Protein AF-A0A821YUY8-F1 (afdb_monomer_lite)

InterPro domains:
  IPR039758 N-acetyl-D-glucosamine kinase NAGK-like [PTHR12862] (2-163)
  IPR043129 ATPase, nucleotide binding domain [SSF53067] (2-153)

Organism: NCBI:txid392032

Secondary structure (DSSP, 8-state):
---SS--SS--HHHHHHHHHHHT-SSGGGHHHHHHTS--HHHHHHTHHHHHHHHHHS--HHHHHHHHHHHHHHHHHHHHHHTTS-GGGEETTEEEEE--SGGGGGHHHHHHHHHHHHHSSSPPS-SEEEEEEESS-HHHHHHHHHHHHTTPPPP---GGGSEEEEEEEE-

Sequence (170 aa):
ADNLKLSRHDLTRLSDEIKVYFKIQDMSQLLSYFYKNFQKDFIARFTQVIAKLAMNNNDAASQELFKEAGFMLGTHLRAISGHIETKLYDQGTLRVVAVGSVFRSWKFLKPGFTDALSNGNALPFHKVELAQLTSSAAIGAAIWAARKHDIPLPNVDFTKCFTTLDTIDV

Radius of gyration: 20.13 Å; chains: 1; bounding box: 45×32×58 Å

pLDDT: mean 92.79, std 8.09, range [38.47, 98.38]

Foldseek 3Di:
DPPPDDDPFDCVVVVVLVCVLVVHPDPVCCCCCVPPVPDPVSVVCCLVVLLCCCPPVVGPSSLVVLLVVLLVVLLVCVV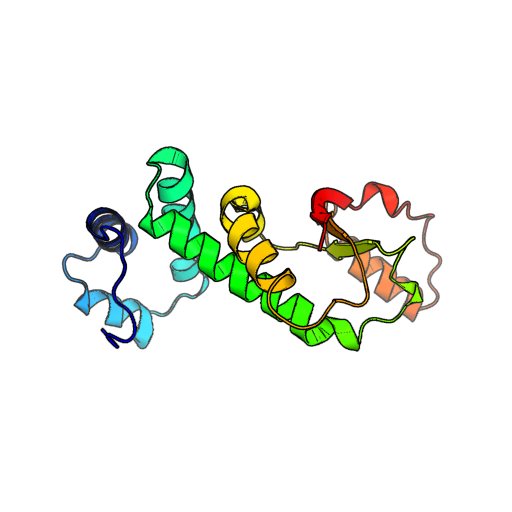CQVVDDPVCADVLEHEDEDDDPSCVSVVSSVNNNLVNQPPDDDGSGFKYFYKYFPDDCVVVVVVVVCVVVVNDDDPDDCVNGIDTPDMDTD

Structure (mmCIF, N/CA/C/O backbone):
data_AF-A0A821YUY8-F1
#
_entry.id   AF-A0A821YUY8-F1
#
loop_
_atom_site.group_PDB
_atom_site.id
_atom_site.type_symbol
_atom_site.label_atom_id
_atom_site.label_alt_id
_atom_site.label_comp_id
_atom_site.label_asym_id
_atom_site.label_entity_id
_atom_site.label_seq_id
_atom_site.pdbx_PDB_ins_code
_atom_site.Cartn_x
_atom_site.Cartn_y
_atom_site.Cartn_z
_atom_site.occupancy
_atom_site.B_iso_or_equiv
_atom_site.auth_seq_id
_atom_site.auth_comp_id
_atom_site.auth_asym_id
_atom_site.auth_atom_id
_atom_site.pdbx_PDB_model_num
ATOM 1 N N . ALA A 1 1 ? -5.286 -9.943 22.610 1.00 38.47 1 ALA A N 1
ATOM 2 C CA . ALA A 1 1 ? -4.181 -9.109 22.107 1.00 38.47 1 ALA A CA 1
ATOM 3 C C . ALA A 1 1 ? -2.935 -9.975 22.110 1.00 38.47 1 ALA A C 1
ATOM 5 O O . ALA A 1 1 ? -2.737 -10.653 23.111 1.00 38.47 1 ALA A O 1
ATOM 6 N N . ASP A 1 2 ? -2.138 -10.013 21.041 1.00 45.28 2 ASP A N 1
ATOM 7 C CA . ASP A 1 2 ? -0.812 -10.648 21.147 1.00 45.28 2 ASP A CA 1
ATOM 8 C C . ASP A 1 2 ? 0.199 -9.746 21.892 1.00 45.28 2 ASP A C 1
ATOM 10 O O . ASP A 1 2 ? 1.267 -10.213 22.263 1.00 45.28 2 ASP A O 1
ATOM 14 N N . ASN A 1 3 ? -0.175 -8.487 22.192 1.00 51.97 3 ASN A N 1
ATOM 15 C CA . ASN A 1 3 ? 0.542 -7.539 23.058 1.00 51.97 3 ASN A CA 1
ATOM 16 C C . ASN A 1 3 ? 2.003 -7.265 22.653 1.00 51.97 3 ASN A C 1
ATOM 18 O O . ASN A 1 3 ? 2.777 -6.771 23.471 1.00 51.97 3 ASN A O 1
ATOM 22 N N . LEU A 1 4 ? 2.398 -7.530 21.405 1.00 63.88 4 LEU A N 1
ATOM 23 C CA . LEU A 1 4 ? 3.807 -7.427 21.013 1.00 63.88 4 LEU A CA 1
ATOM 24 C C . LEU A 1 4 ? 4.315 -5.977 20.954 1.00 63.88 4 LEU A C 1
ATOM 26 O O . LEU A 1 4 ? 5.451 -5.705 21.339 1.00 63.88 4 LEU A O 1
ATOM 30 N N . LYS A 1 5 ? 3.481 -5.023 20.524 1.00 70.19 5 LYS A N 1
ATOM 31 C CA . LYS A 1 5 ? 3.818 -3.593 20.539 1.00 70.19 5 LYS A CA 1
ATOM 32 C C . LYS A 1 5 ? 2.561 -2.761 20.756 1.00 70.19 5 LYS A C 1
ATOM 34 O O . LYS A 1 5 ? 1.631 -2.806 19.958 1.00 70.19 5 LYS A O 1
ATOM 39 N N . LEU A 1 6 ? 2.527 -2.007 21.851 1.00 78.19 6 LEU A N 1
ATOM 40 C CA . LEU A 1 6 ? 1.423 -1.090 22.119 1.00 78.19 6 LEU A CA 1
ATOM 41 C C . LEU A 1 6 ? 1.465 0.084 21.134 1.00 78.19 6 LEU A C 1
ATOM 43 O O . LEU A 1 6 ? 2.533 0.640 20.859 1.00 78.19 6 LEU A O 1
ATOM 47 N N . SER A 1 7 ? 0.289 0.464 20.628 1.00 82.00 7 SER A N 1
ATOM 48 C CA . SER A 1 7 ? 0.130 1.693 19.853 1.00 82.00 7 SER A CA 1
ATOM 49 C C . SER A 1 7 ? 0.541 2.895 20.702 1.00 82.00 7 SER A C 1
ATOM 51 O O . SER A 1 7 ? 0.209 2.982 21.883 1.00 82.00 7 SER A O 1
ATOM 53 N N . ARG A 1 8 ? 1.239 3.848 20.080 1.00 89.00 8 ARG A N 1
ATOM 54 C CA . ARG A 1 8 ? 1.575 5.147 20.687 1.00 89.00 8 ARG A CA 1
ATOM 55 C C . ARG A 1 8 ? 0.433 6.162 20.562 1.00 89.00 8 ARG A C 1
ATOM 57 O O . ARG A 1 8 ? 0.526 7.257 21.106 1.00 89.00 8 ARG A O 1
ATOM 64 N N . HIS A 1 9 ? -0.609 5.806 19.816 1.00 92.44 9 HIS A N 1
ATOM 65 C CA . HIS A 1 9 ? -1.751 6.649 19.488 1.00 92.44 9 HIS A CA 1
ATOM 66 C C . HIS A 1 9 ? -3.034 6.093 20.103 1.00 92.44 9 HIS A C 1
ATOM 68 O O . HIS A 1 9 ? -3.168 4.877 20.271 1.00 92.44 9 HIS A O 1
ATOM 74 N N . ASP A 1 10 ? -3.978 6.988 20.392 1.00 92.75 10 ASP A N 1
ATOM 75 C CA . ASP A 1 10 ? -5.320 6.623 20.841 1.00 92.75 10 ASP A CA 1
ATOM 76 C C . ASP A 1 10 ? -6.030 5.754 19.790 1.00 92.75 10 ASP A C 1
ATOM 78 O O . ASP A 1 10 ? -6.071 6.088 18.607 1.00 92.75 10 ASP A O 1
ATOM 82 N N . LEU A 1 11 ? -6.578 4.626 20.242 1.00 93.25 11 LEU A N 1
ATOM 83 C CA . LEU A 1 11 ? -7.274 3.638 19.416 1.00 93.25 11 LEU A CA 1
ATOM 84 C C . LEU A 1 11 ? -8.795 3.699 19.581 1.00 93.25 11 LEU A C 1
ATOM 86 O O . LEU A 1 11 ? -9.495 2.880 18.980 1.00 93.25 11 LEU A O 1
ATOM 90 N N . THR A 1 12 ? -9.315 4.624 20.392 1.00 94.19 12 THR A N 1
ATOM 91 C CA . THR A 1 12 ? -10.744 4.699 20.729 1.00 94.19 12 THR A CA 1
ATOM 92 C C . THR A 1 12 ? -11.596 4.831 19.469 1.00 94.19 12 THR A C 1
ATOM 94 O O . THR A 1 12 ? -12.454 3.990 19.218 1.00 94.19 12 THR A O 1
ATOM 97 N N . ARG A 1 13 ? -11.271 5.788 18.591 1.00 94.62 13 ARG A N 1
ATOM 98 C CA . ARG A 1 13 ? -12.007 6.008 17.332 1.00 94.62 13 ARG A CA 1
ATOM 99 C C . ARG A 1 13 ? -11.978 4.799 16.404 1.00 94.62 13 ARG A C 1
ATOM 101 O O . ARG A 1 13 ? -13.008 4.410 15.866 1.00 94.62 13 ARG A O 1
ATOM 108 N N . LEU A 1 14 ? -10.805 4.189 16.231 1.00 94.19 14 LEU A N 1
ATOM 109 C CA . LEU A 1 14 ? -10.662 2.990 15.409 1.00 94.19 14 LEU A CA 1
ATOM 110 C C . LEU A 1 14 ? -11.500 1.836 15.982 1.00 94.19 14 LEU A C 1
ATOM 112 O O . LEU A 1 14 ? -12.165 1.124 15.236 1.00 94.19 14 LEU A O 1
ATOM 116 N N . SER A 1 15 ? -11.497 1.678 17.307 1.00 94.50 15 SER A N 1
ATOM 117 C CA . SER A 1 15 ? -12.266 0.649 18.012 1.00 94.50 15 SER A CA 1
ATOM 118 C C . SER A 1 15 ? -13.774 0.857 17.871 1.00 94.50 15 SER A C 1
ATOM 120 O O . SER A 1 15 ? -14.508 -0.114 17.672 1.00 94.50 15 SER A O 1
ATOM 122 N N . ASP A 1 16 ? -14.233 2.104 17.928 1.00 96.50 16 ASP A N 1
ATOM 123 C CA . ASP A 1 16 ? -15.638 2.458 17.724 1.00 96.50 16 ASP A CA 1
ATOM 124 C C . ASP A 1 16 ? -16.070 2.197 16.275 1.00 96.50 16 ASP A C 1
ATOM 126 O O . ASP A 1 16 ? -17.098 1.560 16.041 1.00 96.50 16 ASP A O 1
ATOM 130 N N . GLU A 1 17 ? -15.250 2.575 15.293 1.00 97.62 17 GLU A N 1
ATOM 131 C CA . GLU A 1 17 ? -15.509 2.292 13.877 1.00 97.62 17 GLU A CA 1
ATOM 132 C C . GLU A 1 17 ? -15.514 0.789 13.564 1.00 97.62 17 GLU A C 1
ATOM 134 O O . GLU A 1 17 ? -16.329 0.327 12.762 1.00 97.62 17 GLU A O 1
ATOM 139 N N . ILE A 1 18 ? -14.666 -0.010 14.224 1.00 97.25 18 ILE A N 1
ATOM 140 C CA . ILE A 1 18 ? -14.725 -1.478 14.140 1.00 97.25 18 ILE A CA 1
ATOM 141 C C . ILE A 1 18 ? -16.096 -1.967 14.622 1.00 97.25 18 ILE A C 1
ATOM 143 O O . ILE A 1 18 ? -16.757 -2.741 13.926 1.00 97.25 18 ILE A O 1
ATOM 147 N N . LYS A 1 19 ? -16.559 -1.504 15.787 1.00 97.69 19 LYS A N 1
ATOM 148 C CA . LYS A 1 19 ? -17.861 -1.913 16.333 1.00 97.69 19 LYS A CA 1
ATOM 149 C C . LYS A 1 19 ? -19.010 -1.560 15.391 1.00 97.69 19 LYS A C 1
ATOM 151 O O . LYS A 1 19 ? -19.860 -2.410 15.118 1.00 97.69 19 LYS A O 1
ATOM 156 N N . VAL A 1 20 ? -18.998 -0.347 14.839 1.00 98.06 20 VAL A N 1
ATOM 157 C CA . VAL A 1 20 ? -20.004 0.128 13.878 1.00 98.06 20 VAL A CA 1
ATOM 158 C C . VAL A 1 20 ? -19.971 -0.691 12.586 1.00 98.06 20 VAL A C 1
ATOM 160 O O . VAL A 1 20 ? -21.010 -1.198 12.156 1.00 98.06 20 VAL A O 1
ATOM 163 N N . TYR A 1 21 ? -18.796 -0.870 11.978 1.00 97.94 21 TYR A N 1
ATOM 164 C CA . TYR A 1 21 ? -18.647 -1.563 10.696 1.00 97.94 21 TYR A CA 1
ATOM 165 C C . TYR A 1 21 ? -19.068 -3.033 10.772 1.00 97.94 21 TYR A C 1
ATOM 167 O O . TYR A 1 21 ? -19.823 -3.518 9.927 1.00 97.94 21 TYR A O 1
ATOM 175 N N . PHE A 1 22 ? -18.608 -3.736 11.809 1.00 97.00 22 PHE A N 1
ATOM 176 C CA . PHE A 1 22 ? -18.912 -5.148 12.033 1.00 97.00 22 PHE A CA 1
ATOM 177 C C . PHE A 1 22 ? -20.262 -5.364 12.736 1.00 97.00 22 PHE A C 1
ATOM 179 O O . PHE A 1 22 ? -20.676 -6.509 12.913 1.00 97.00 22 PHE A O 1
ATOM 186 N N . LYS A 1 23 ? -20.981 -4.293 13.104 1.00 97.25 23 LYS A N 1
ATOM 187 C CA . LYS A 1 23 ? -22.271 -4.338 13.818 1.00 97.25 23 LYS A CA 1
ATOM 188 C C . LYS A 1 23 ? -22.204 -5.180 15.096 1.00 97.25 23 LYS A C 1
ATOM 190 O O . LYS A 1 23 ? -23.065 -6.021 15.348 1.00 97.25 23 LYS A O 1
ATOM 195 N N . ILE A 1 24 ? -21.161 -4.954 15.885 1.00 97.06 24 ILE A N 1
ATOM 196 C CA . ILE A 1 24 ? -20.894 -5.659 17.141 1.00 97.06 24 ILE A CA 1
ATOM 197 C C . ILE A 1 24 ? -20.895 -4.678 18.310 1.00 97.06 24 ILE A C 1
ATOM 199 O O . ILE A 1 24 ? -20.580 -3.502 18.154 1.00 97.06 24 ILE A O 1
ATOM 203 N N . GLN A 1 25 ? -21.219 -5.172 19.501 1.00 95.19 25 GLN A N 1
ATOM 204 C CA . GLN A 1 25 ? -21.145 -4.376 20.735 1.00 95.19 25 GLN A CA 1
ATOM 205 C C . GLN A 1 25 ? -19.820 -4.593 21.476 1.00 95.19 25 GLN A C 1
ATOM 207 O O . GLN A 1 25 ? -19.283 -3.671 22.093 1.00 95.19 25 GLN A O 1
ATOM 212 N N . ASP A 1 26 ? -19.276 -5.805 21.364 1.00 94.75 26 ASP A N 1
ATOM 213 C CA . ASP A 1 26 ? -18.047 -6.232 22.019 1.00 94.75 26 ASP A CA 1
ATOM 214 C C . ASP A 1 26 ? -17.058 -6.846 21.020 1.00 94.75 26 ASP A C 1
ATOM 216 O O . ASP A 1 26 ? -17.456 -7.529 20.074 1.00 94.75 26 ASP A O 1
ATOM 220 N N . MET A 1 27 ? -15.761 -6.625 21.248 1.00 92.69 27 MET A N 1
ATOM 221 C CA . MET A 1 27 ? -14.689 -7.075 20.352 1.00 92.69 27 MET A CA 1
ATOM 222 C C . MET A 1 27 ? -14.591 -8.602 20.246 1.00 92.69 27 MET A C 1
ATOM 224 O O . MET A 1 27 ? -14.154 -9.101 19.210 1.00 92.69 27 MET A O 1
ATOM 228 N N . SER A 1 28 ? -15.039 -9.364 21.251 1.00 94.94 28 SER A N 1
ATOM 229 C CA . SER A 1 28 ? -15.091 -10.834 21.169 1.00 94.94 28 SER A CA 1
ATOM 230 C C . SER A 1 28 ? -15.997 -11.330 20.039 1.00 94.94 28 SER A C 1
ATOM 232 O O . SER A 1 28 ? -15.767 -12.402 19.481 1.00 94.94 28 SER A O 1
ATOM 234 N N . GLN A 1 29 ? -16.984 -10.533 19.620 1.00 95.75 29 GLN A N 1
ATOM 235 C CA . GLN A 1 29 ? -17.896 -10.898 18.537 1.00 95.75 29 GLN A CA 1
ATOM 236 C C . GLN A 1 29 ? -17.210 -10.884 17.159 1.00 95.75 29 GLN A C 1
ATOM 238 O O . GLN A 1 29 ? -17.694 -11.553 16.239 1.00 95.75 29 GLN A O 1
ATOM 243 N N . LEU A 1 30 ? -16.048 -10.223 17.014 1.00 95.62 30 LEU A N 1
ATOM 244 C CA . LEU A 1 30 ? -15.216 -10.313 15.803 1.00 95.62 30 LEU A CA 1
ATOM 245 C C . LEU A 1 30 ? -14.791 -11.748 15.492 1.00 95.62 30 LEU A C 1
ATOM 247 O O . LEU A 1 30 ? -14.622 -12.093 14.324 1.00 95.62 30 LEU A O 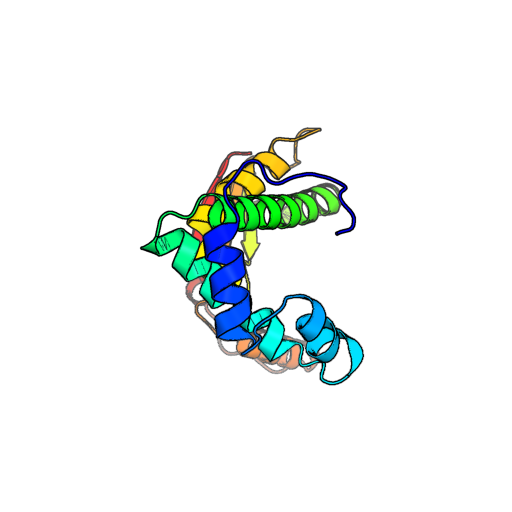1
ATOM 251 N N . LEU A 1 31 ? -14.665 -12.607 16.510 1.00 95.31 31 LEU A N 1
ATOM 252 C CA . LEU A 1 31 ? -14.304 -14.011 16.317 1.00 95.31 31 LEU A CA 1
ATOM 253 C C . LEU A 1 31 ? -15.288 -14.708 15.362 1.00 95.31 31 LEU A C 1
ATOM 255 O O . LEU A 1 31 ? -14.878 -15.525 14.542 1.00 95.31 31 LEU A O 1
ATOM 259 N N . SER A 1 32 ? -16.572 -14.338 15.375 1.00 94.81 32 SER A N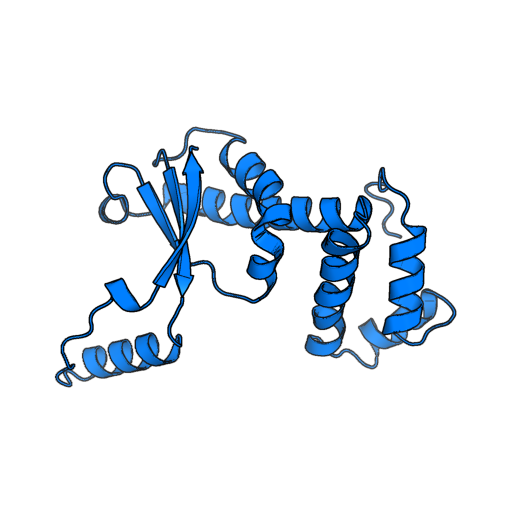 1
ATOM 260 C CA . SER A 1 32 ? -17.548 -14.901 14.434 1.00 94.81 32 SER A CA 1
ATOM 261 C C . SER A 1 32 ? -17.238 -14.548 12.971 1.00 94.81 32 SER A C 1
ATOM 263 O O . SER A 1 32 ? -17.373 -15.408 12.099 1.00 94.81 32 SER A O 1
ATOM 265 N N . TYR A 1 33 ? -16.750 -13.332 12.705 1.00 96.06 33 TYR A N 1
ATOM 266 C CA . TYR A 1 33 ? -16.336 -12.874 11.376 1.00 96.06 33 TYR A CA 1
ATOM 267 C C . TYR A 1 33 ? -15.018 -13.496 10.916 1.00 96.06 33 TYR A C 1
ATOM 269 O O . TYR A 1 33 ? -14.796 -13.601 9.716 1.00 96.06 33 TYR A O 1
ATOM 277 N N . PHE A 1 34 ? -14.152 -13.928 11.832 1.00 94.50 34 PHE A N 1
ATOM 278 C CA .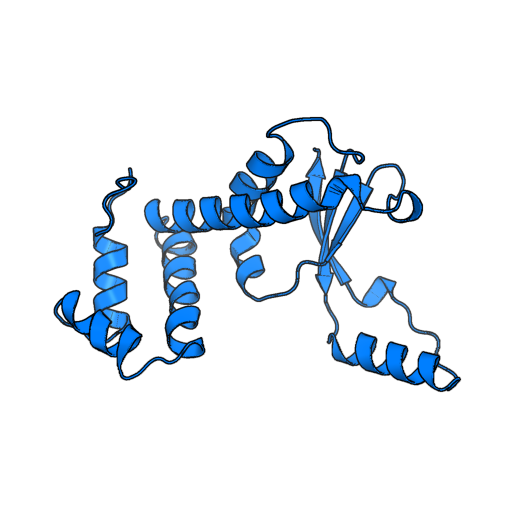 PHE A 1 34 ? -12.868 -14.533 11.470 1.00 94.50 34 PHE A CA 1
ATOM 279 C C . PHE A 1 34 ? -12.901 -16.062 11.397 1.00 94.50 34 PHE A C 1
ATOM 281 O O . PHE A 1 34 ? -12.176 -16.631 10.587 1.00 94.50 34 PHE A O 1
ATOM 288 N N . TYR A 1 35 ? -13.757 -16.724 12.182 1.00 94.44 35 TYR A N 1
ATOM 289 C CA . TYR A 1 35 ? -13.758 -18.188 12.295 1.00 94.44 35 TYR A CA 1
ATOM 290 C C . TYR A 1 35 ? -14.996 -18.880 11.719 1.00 94.44 35 TYR A C 1
ATOM 292 O O . TYR A 1 35 ? -14.903 -20.045 11.343 1.00 94.44 35 TYR A O 1
ATOM 300 N N . LYS A 1 36 ? -16.152 -18.205 11.642 1.00 94.19 36 LYS A N 1
ATOM 301 C CA . LYS A 1 36 ? -17.405 -18.829 11.175 1.00 94.19 36 LYS A CA 1
ATOM 302 C C . LYS A 1 36 ? -17.902 -18.250 9.854 1.00 94.19 36 LYS A C 1
ATOM 304 O O . LYS A 1 36 ? -18.260 -18.997 8.953 1.00 94.19 36 LYS A O 1
ATOM 309 N N . ASN A 1 37 ? -17.907 -16.926 9.742 1.00 92.81 37 ASN A N 1
ATOM 310 C CA . ASN A 1 37 ? -18.520 -16.186 8.639 1.00 92.81 37 ASN A CA 1
ATOM 311 C C . ASN A 1 37 ? -17.475 -15.358 7.874 1.00 92.81 37 ASN A C 1
ATOM 313 O O . ASN A 1 37 ? -17.710 -14.192 7.558 1.00 92.81 37 ASN A O 1
ATOM 317 N N . PHE A 1 38 ? -16.298 -15.936 7.622 1.00 96.00 38 PHE A N 1
ATOM 318 C CA . PHE A 1 38 ? -15.191 -15.209 7.008 1.00 96.00 38 PHE A CA 1
ATOM 319 C C . PHE A 1 38 ? -15.508 -14.772 5.578 1.00 96.00 38 PHE A C 1
ATOM 321 O O . PHE A 1 38 ? -15.668 -15.587 4.672 1.00 96.00 38 PHE A O 1
ATOM 328 N N . GLN A 1 39 ? -15.544 -13.456 5.379 1.00 97.12 39 GLN A N 1
ATOM 329 C CA . GLN A 1 39 ? -15.697 -12.812 4.080 1.00 97.12 39 GLN A CA 1
ATOM 330 C C . GLN A 1 39 ? -14.527 -11.854 3.864 1.00 97.12 39 GLN A C 1
ATOM 332 O O . GLN A 1 39 ? -14.501 -10.738 4.389 1.00 97.12 39 GLN A O 1
ATOM 337 N N . LYS A 1 40 ? -13.527 -12.312 3.101 1.00 96.25 40 LYS A N 1
ATOM 338 C CA . LYS A 1 40 ? -12.269 -11.582 2.873 1.00 96.25 40 LYS A CA 1
ATOM 339 C C . LYS A 1 40 ? -12.504 -10.172 2.338 1.00 96.25 40 LYS A C 1
ATOM 341 O O . LYS A 1 40 ? -11.858 -9.231 2.785 1.00 96.25 40 LYS A O 1
ATOM 346 N N . ASP A 1 41 ? -13.400 -10.029 1.369 1.00 97.06 41 ASP A N 1
ATOM 347 C CA . ASP A 1 41 ? -13.720 -8.757 0.727 1.00 97.06 41 ASP A CA 1
ATOM 348 C C . ASP A 1 41 ? -14.454 -7.802 1.678 1.00 97.06 41 ASP A C 1
ATOM 350 O O . ASP A 1 41 ? -14.165 -6.608 1.676 1.00 97.06 41 ASP A O 1
ATOM 354 N N . PHE A 1 42 ? -15.351 -8.309 2.528 1.00 97.44 42 PHE A N 1
ATOM 355 C CA . PHE A 1 42 ? -15.973 -7.525 3.596 1.00 97.44 42 PHE A CA 1
ATOM 356 C C . PHE A 1 42 ? -14.927 -7.013 4.593 1.00 97.44 42 PHE A C 1
ATOM 358 O O . PHE A 1 42 ? -14.827 -5.810 4.802 1.00 97.44 42 PHE A O 1
ATOM 365 N N . ILE A 1 43 ? -14.069 -7.885 5.122 1.00 97.25 43 ILE A N 1
ATOM 366 C CA . ILE A 1 43 ? -13.031 -7.481 6.083 1.00 97.25 43 ILE A CA 1
ATOM 367 C C . ILE A 1 43 ? -12.049 -6.485 5.448 1.00 97.25 43 ILE A C 1
ATOM 369 O O . ILE A 1 43 ? -11.756 -5.446 6.033 1.00 97.25 43 ILE A O 1
ATOM 373 N N . ALA A 1 44 ? -11.583 -6.743 4.223 1.00 96.94 44 ALA A N 1
ATOM 374 C CA . ALA A 1 44 ? -10.666 -5.847 3.519 1.00 96.94 44 ALA A CA 1
ATOM 375 C C . ALA A 1 44 ? -11.296 -4.481 3.190 1.00 96.94 44 ALA A C 1
ATOM 377 O O . ALA A 1 44 ? -10.599 -3.467 3.144 1.00 96.94 44 ALA A O 1
ATOM 378 N N . ARG A 1 45 ? -12.620 -4.412 2.991 1.00 97.31 45 ARG A N 1
ATOM 379 C CA . ARG A 1 45 ? -13.320 -3.135 2.788 1.00 97.31 45 ARG A CA 1
ATOM 380 C C . ARG A 1 45 ? -13.263 -2.230 4.020 1.00 97.31 45 ARG A C 1
ATOM 382 O O . ARG A 1 45 ? -13.369 -1.017 3.840 1.00 97.31 45 ARG A O 1
ATOM 389 N N . PHE A 1 46 ? -12.995 -2.753 5.221 1.00 97.94 46 PHE A N 1
ATOM 390 C CA . PHE A 1 46 ? -12.761 -1.925 6.409 1.00 97.94 46 PHE A CA 1
ATOM 391 C C . PHE A 1 46 ? -11.572 -0.961 6.239 1.00 97.94 46 PHE A C 1
ATOM 393 O O . PHE A 1 46 ? -11.594 0.140 6.783 1.00 97.94 46 PHE A O 1
ATOM 400 N N . THR A 1 47 ? -10.589 -1.271 5.382 1.00 98.00 47 THR A N 1
ATOM 401 C CA . THR A 1 47 ? -9.500 -0.337 5.039 1.00 98.00 47 THR A CA 1
ATOM 402 C C . THR A 1 47 ? -10.015 0.997 4.480 1.00 98.00 47 THR A C 1
ATOM 404 O O . THR A 1 47 ? -9.354 2.020 4.640 1.00 98.00 47 THR A O 1
ATOM 407 N N . GLN A 1 48 ? -11.208 1.039 3.869 1.00 97.62 48 GLN A N 1
ATOM 408 C CA . GLN A 1 48 ? -11.828 2.300 3.441 1.00 97.62 48 GLN A CA 1
ATOM 409 C C . GLN A 1 48 ? -12.229 3.187 4.625 1.00 97.62 48 GLN A C 1
ATOM 411 O O . GLN A 1 48 ? -12.156 4.408 4.517 1.00 97.62 48 GLN A O 1
ATOM 416 N N . VAL A 1 49 ? -12.645 2.590 5.744 1.00 97.94 49 VAL A N 1
ATOM 417 C CA . VAL A 1 49 ? -12.964 3.312 6.983 1.00 97.94 49 VAL A CA 1
ATOM 418 C C . VAL A 1 49 ? -11.682 3.878 7.588 1.00 97.94 49 VAL A C 1
ATOM 420 O O . VAL A 1 49 ? -11.613 5.077 7.844 1.00 97.94 49 VAL A O 1
ATOM 423 N N . ILE A 1 50 ? -10.624 3.064 7.674 1.00 97.94 50 ILE A N 1
ATOM 424 C CA . ILE A 1 50 ? -9.296 3.503 8.140 1.00 97.94 50 ILE A CA 1
ATOM 425 C C . ILE A 1 50 ? -8.764 4.653 7.267 1.00 97.94 50 ILE A C 1
ATOM 427 O O . ILE A 1 50 ? -8.276 5.657 7.779 1.00 97.94 50 ILE A O 1
ATOM 431 N N . ALA A 1 51 ? -8.910 4.558 5.939 1.00 97.62 51 ALA A N 1
ATOM 432 C CA . ALA A 1 51 ? -8.521 5.630 5.022 1.00 97.62 51 ALA A CA 1
ATOM 433 C C . ALA A 1 51 ? -9.291 6.930 5.293 1.00 97.62 51 ALA A C 1
ATOM 435 O O . ALA A 1 51 ? -8.689 8.002 5.318 1.00 97.62 51 ALA A O 1
ATOM 436 N N . LYS A 1 52 ? -10.607 6.846 5.530 1.00 97.31 52 LYS A N 1
ATOM 437 C CA . LYS A 1 52 ? -11.433 8.012 5.871 1.00 97.31 52 LYS A CA 1
ATOM 438 C C . LYS A 1 52 ? -11.013 8.633 7.201 1.00 97.31 52 LYS A C 1
ATOM 440 O O . LYS A 1 52 ? -10.878 9.849 7.244 1.00 97.31 52 LYS A O 1
ATOM 445 N N . LEU A 1 53 ? -10.740 7.837 8.235 1.00 97.38 53 LEU A N 1
ATOM 446 C CA . LEU A 1 53 ? -10.236 8.343 9.517 1.00 97.38 53 LEU A CA 1
ATOM 447 C C . LEU A 1 53 ? -8.896 9.072 9.351 1.00 97.38 53 LEU A C 1
ATOM 449 O O . LEU A 1 53 ? -8.736 10.202 9.817 1.00 97.38 53 LEU A O 1
ATOM 453 N N . ALA A 1 54 ? -7.957 8.466 8.621 1.00 97.00 54 ALA A N 1
ATOM 454 C CA . ALA A 1 54 ? -6.658 9.072 8.353 1.00 97.00 54 ALA A CA 1
ATOM 455 C C . ALA A 1 54 ? -6.789 10.401 7.582 1.00 97.00 54 ALA A C 1
ATOM 457 O O . ALA A 1 54 ? -6.091 11.365 7.902 1.00 97.00 54 ALA A O 1
ATOM 458 N N . MET A 1 55 ? -7.676 10.466 6.577 1.00 95.06 55 MET A N 1
ATOM 459 C CA . MET A 1 55 ? -7.862 11.642 5.713 1.00 95.06 55 MET A CA 1
ATOM 460 C C . MET A 1 55 ? -8.703 12.753 6.341 1.00 95.06 55 MET A C 1
ATOM 462 O O . MET A 1 55 ? -8.304 13.911 6.270 1.00 95.06 55 MET A O 1
ATOM 466 N N . ASN A 1 56 ? -9.861 12.414 6.904 1.00 94.19 56 ASN A N 1
ATOM 467 C CA . ASN A 1 56 ? -10.896 13.378 7.280 1.00 94.19 56 ASN A CA 1
ATOM 468 C C . ASN A 1 56 ? -10.804 13.778 8.752 1.00 94.19 56 ASN A C 1
ATOM 470 O O . ASN A 1 56 ? -11.163 14.895 9.110 1.00 94.19 56 ASN A O 1
ATOM 474 N N . ASN A 1 57 ? -10.333 12.869 9.608 1.00 93.31 57 ASN A N 1
ATOM 475 C CA . ASN A 1 57 ? -10.274 13.071 11.055 1.00 93.31 57 ASN A CA 1
ATOM 476 C C . ASN A 1 57 ? -8.845 13.294 11.563 1.00 93.31 57 ASN A C 1
ATOM 478 O O . ASN A 1 57 ? -8.662 13.459 12.770 1.00 93.31 57 ASN A O 1
ATOM 482 N N . ASN A 1 58 ? -7.861 13.283 10.653 1.00 94.06 58 ASN A N 1
ATOM 483 C CA . ASN A 1 58 ? -6.431 13.338 10.951 1.00 94.06 58 ASN A CA 1
ATOM 484 C C . ASN A 1 58 ? -6.034 12.337 12.054 1.00 94.06 58 ASN A C 1
ATOM 486 O O . ASN A 1 58 ? -5.281 12.660 12.971 1.00 94.06 58 ASN A O 1
ATOM 490 N N . ASP A 1 59 ? -6.625 11.141 12.003 1.00 96.44 59 ASP A N 1
ATOM 491 C CA . ASP A 1 59 ? -6.457 10.118 13.029 1.00 96.44 59 ASP A CA 1
ATOM 492 C C . ASP A 1 59 ? -5.050 9.507 12.965 1.00 96.44 59 ASP A C 1
ATOM 494 O O . ASP A 1 59 ? -4.689 8.853 11.984 1.00 96.44 59 ASP A O 1
ATOM 498 N N . ALA A 1 60 ? -4.251 9.734 14.011 1.00 95.94 60 ALA A N 1
ATOM 499 C CA . ALA A 1 60 ? -2.839 9.357 14.034 1.00 95.94 60 ALA A CA 1
ATOM 500 C C . ALA A 1 60 ? -2.625 7.835 14.007 1.00 95.94 60 ALA A C 1
ATOM 502 O O . ALA A 1 60 ? -1.721 7.363 13.324 1.00 95.94 60 ALA A O 1
ATOM 503 N N . ALA A 1 61 ? -3.478 7.057 14.683 1.00 95.12 61 ALA A N 1
ATOM 504 C CA . ALA A 1 61 ? -3.401 5.597 14.650 1.00 95.12 61 ALA A CA 1
ATOM 505 C C . ALA A 1 61 ? -3.640 5.058 13.231 1.00 95.12 61 ALA A C 1
ATOM 507 O O . ALA A 1 61 ? -2.897 4.206 12.746 1.00 95.12 61 ALA A O 1
ATOM 508 N N . SER A 1 62 ? -4.640 5.599 12.535 1.00 96.88 62 SER A N 1
ATOM 509 C CA . SER A 1 62 ? -4.945 5.233 11.149 1.00 96.88 62 SER A CA 1
ATOM 510 C C . SER A 1 62 ? -3.821 5.629 10.188 1.00 96.88 62 SER A C 1
ATOM 512 O O . SER A 1 62 ? -3.505 4.869 9.273 1.00 96.88 62 SER A O 1
ATOM 514 N N . GLN A 1 63 ? -3.200 6.796 10.385 1.00 97.44 63 GLN A N 1
ATOM 515 C CA . GLN A 1 63 ? -2.039 7.224 9.596 1.00 97.44 63 GLN A CA 1
ATOM 516 C C . GLN A 1 63 ? -0.826 6.316 9.825 1.00 97.44 63 GLN A C 1
ATOM 518 O O . GLN A 1 63 ? -0.186 5.924 8.850 1.00 97.44 63 GLN A O 1
ATOM 523 N N . GLU A 1 64 ? -0.555 5.924 11.073 1.00 96.00 64 GLU A N 1
ATOM 524 C CA . GLU A 1 64 ? 0.537 5.003 11.405 1.00 96.00 64 GLU A CA 1
ATOM 525 C C . GLU A 1 64 ? 0.316 3.618 10.779 1.00 96.00 64 GLU A C 1
ATOM 527 O O . GLU A 1 64 ? 1.243 3.065 10.196 1.00 96.00 64 GLU A O 1
ATOM 532 N N . LEU A 1 65 ? -0.918 3.095 10.761 1.00 96.31 65 LEU A N 1
ATOM 533 C CA . LEU A 1 65 ? -1.232 1.838 10.061 1.00 96.31 65 LEU A CA 1
ATOM 534 C C . LEU A 1 65 ? -0.910 1.905 8.557 1.00 96.31 65 LEU A C 1
ATOM 536 O O . LEU A 1 65 ? -0.380 0.948 7.987 1.00 96.31 65 LEU A O 1
ATOM 540 N N . PHE A 1 66 ? -1.204 3.029 7.892 1.00 98.19 66 PHE A N 1
ATOM 541 C CA . PHE A 1 66 ? -0.791 3.224 6.498 1.00 98.19 66 PHE A CA 1
ATOM 542 C C . PHE A 1 66 ? 0.725 3.383 6.368 1.00 98.19 66 PHE A C 1
ATOM 544 O O . PHE A 1 66 ? 1.300 2.851 5.419 1.00 98.19 66 PHE A O 1
ATOM 551 N N . LYS A 1 67 ? 1.392 4.051 7.311 1.00 97.88 67 LYS A N 1
ATOM 552 C CA . LYS A 1 67 ? 2.853 4.149 7.314 1.00 97.88 67 LYS A CA 1
ATOM 553 C C . LYS A 1 67 ? 3.493 2.760 7.407 1.00 97.88 67 LYS A C 1
ATOM 555 O O . LYS A 1 67 ? 4.342 2.431 6.582 1.00 97.88 67 LYS A O 1
ATOM 560 N N . GLU A 1 68 ? 3.046 1.916 8.332 1.00 96.69 68 GLU A N 1
ATOM 561 C CA . GLU A 1 68 ? 3.513 0.531 8.469 1.00 96.69 68 GLU A CA 1
ATOM 562 C C . GLU A 1 68 ? 3.248 -0.288 7.196 1.00 96.69 68 GLU A C 1
ATOM 564 O O . GLU A 1 68 ? 4.134 -0.994 6.709 1.00 96.69 68 GLU A O 1
ATOM 569 N N . ALA A 1 69 ? 2.069 -0.143 6.582 1.00 97.81 69 ALA A N 1
ATOM 570 C CA . ALA A 1 69 ? 1.772 -0.785 5.302 1.00 97.81 69 ALA A CA 1
ATOM 571 C C . ALA A 1 69 ? 2.711 -0.305 4.177 1.00 97.81 69 ALA A C 1
ATOM 573 O O . ALA A 1 69 ? 3.191 -1.114 3.380 1.00 97.81 69 ALA A O 1
ATOM 574 N N . GLY A 1 70 ? 3.014 0.994 4.128 1.00 98.12 70 GLY A N 1
ATOM 575 C CA . GLY A 1 70 ? 3.991 1.578 3.210 1.00 98.12 70 GLY A CA 1
ATOM 576 C C . GLY A 1 70 ? 5.388 0.993 3.403 1.00 98.12 70 GLY A C 1
ATOM 577 O O . GLY A 1 70 ? 6.033 0.606 2.429 1.00 98.12 70 GLY A O 1
ATOM 578 N N . PHE A 1 71 ? 5.816 0.839 4.656 1.00 97.81 71 PHE A N 1
ATOM 579 C CA . PHE A 1 71 ? 7.085 0.206 5.010 1.00 97.81 71 PHE A CA 1
ATOM 580 C C . PHE A 1 71 ? 7.176 -1.235 4.509 1.00 97.81 71 PHE A C 1
ATOM 582 O O . PHE A 1 71 ? 8.174 -1.634 3.901 1.00 97.81 71 PHE A O 1
ATOM 589 N N . MET A 1 72 ? 6.106 -2.009 4.688 1.00 97.62 72 MET A N 1
ATOM 590 C CA . MET A 1 72 ? 6.036 -3.372 4.166 1.00 97.62 72 MET A CA 1
ATOM 591 C C . MET A 1 72 ? 6.144 -3.391 2.638 1.00 97.62 72 MET A C 1
ATOM 593 O O . MET A 1 72 ? 6.901 -4.196 2.096 1.00 97.62 72 MET A O 1
ATOM 597 N N . LEU A 1 73 ? 5.458 -2.490 1.928 1.00 97.69 73 LEU A N 1
ATOM 598 C CA . LEU A 1 73 ? 5.553 -2.379 0.466 1.00 97.69 73 LEU A CA 1
ATOM 599 C C . LEU A 1 73 ? 6.978 -2.036 -0.003 1.00 97.69 73 LEU A C 1
ATOM 601 O O . LEU A 1 73 ? 7.486 -2.677 -0.924 1.00 97.69 73 LEU A O 1
ATOM 605 N N . GLY A 1 74 ? 7.644 -1.076 0.642 1.00 96.88 74 GLY A N 1
ATOM 606 C CA . GLY A 1 74 ? 9.024 -0.707 0.307 1.00 96.88 74 GLY A CA 1
ATOM 607 C C . GLY A 1 74 ? 10.015 -1.837 0.598 1.00 96.88 74 GLY A C 1
ATOM 608 O O . GLY A 1 74 ? 10.920 -2.096 -0.196 1.00 96.88 74 GLY A O 1
ATOM 609 N N . THR A 1 75 ? 9.780 -2.601 1.668 1.00 96.88 75 THR A N 1
ATOM 610 C CA . THR A 1 75 ? 10.582 -3.789 2.006 1.00 96.88 75 THR A CA 1
ATOM 611 C C . THR A 1 75 ? 10.511 -4.853 0.910 1.00 96.88 75 THR A C 1
ATOM 613 O O . THR A 1 75 ? 11.534 -5.450 0.580 1.00 96.88 75 THR A O 1
ATOM 616 N N . HIS A 1 76 ? 9.344 -5.060 0.286 1.00 97.00 76 HIS A N 1
ATOM 617 C CA . HIS A 1 76 ? 9.221 -5.992 -0.842 1.00 97.00 76 HIS A CA 1
ATOM 618 C C . HIS A 1 76 ? 10.066 -5.545 -2.039 1.00 97.00 76 HIS A C 1
ATOM 620 O O . HIS A 1 76 ? 10.776 -6.365 -2.620 1.00 97.00 76 HIS A O 1
ATOM 626 N N . LEU A 1 77 ? 10.032 -4.252 -2.382 1.00 95.69 77 LEU A N 1
ATOM 627 C CA . LEU A 1 77 ? 10.859 -3.708 -3.460 1.00 95.69 77 LEU A CA 1
ATOM 628 C C . LEU A 1 77 ? 12.354 -3.862 -3.151 1.00 95.69 77 LEU A C 1
ATOM 630 O O . LEU A 1 77 ? 13.124 -4.302 -4.005 1.00 95.69 77 LEU A O 1
ATOM 634 N N . ARG A 1 78 ? 12.764 -3.569 -1.913 1.00 94.75 78 ARG A N 1
ATOM 635 C CA . ARG A 1 78 ? 14.144 -3.780 -1.466 1.00 94.75 78 ARG A CA 1
ATOM 636 C C . ARG A 1 78 ? 14.560 -5.242 -1.591 1.00 94.75 78 ARG A C 1
ATOM 638 O O . ARG A 1 78 ? 15.638 -5.511 -2.112 1.00 94.75 78 ARG A O 1
ATOM 645 N N . ALA A 1 79 ? 13.723 -6.177 -1.148 1.00 95.31 79 ALA A N 1
ATOM 646 C CA . ALA A 1 79 ? 14.037 -7.604 -1.165 1.00 95.31 79 ALA A CA 1
ATOM 647 C C . ALA A 1 79 ? 14.346 -8.122 -2.579 1.00 95.31 79 ALA A C 1
ATOM 649 O O . ALA A 1 79 ? 15.237 -8.951 -2.755 1.00 95.31 79 ALA A O 1
ATOM 650 N N . ILE A 1 80 ? 13.656 -7.600 -3.597 1.00 94.94 80 ILE A N 1
ATOM 651 C CA . ILE A 1 80 ? 13.894 -7.987 -4.993 1.00 94.94 80 ILE A CA 1
ATOM 652 C C . ILE A 1 80 ? 14.959 -7.138 -5.693 1.00 94.94 80 ILE A C 1
ATOM 654 O O . ILE A 1 80 ? 15.399 -7.527 -6.768 1.00 94.94 80 ILE A O 1
ATOM 658 N N . SER A 1 81 ? 15.394 -6.014 -5.110 1.00 93.44 81 SER A N 1
ATOM 659 C CA . SER A 1 81 ? 16.242 -5.013 -5.779 1.00 93.44 81 SER A CA 1
ATOM 660 C C . SER A 1 81 ? 17.514 -5.590 -6.410 1.00 93.44 81 SER A C 1
ATOM 662 O O . SER A 1 81 ? 17.832 -5.254 -7.546 1.00 93.44 81 SER A O 1
ATOM 664 N N . GLY A 1 82 ? 18.194 -6.522 -5.734 1.00 91.62 82 GLY A N 1
ATOM 665 C CA . GLY A 1 82 ? 19.399 -7.184 -6.252 1.00 91.62 82 GLY A CA 1
ATOM 666 C C . GLY A 1 82 ? 19.163 -8.146 -7.424 1.00 91.62 82 GLY A C 1
ATOM 667 O O . GLY A 1 82 ? 20.123 -8.572 -8.058 1.00 91.62 82 GLY A O 1
ATOM 668 N N . HIS A 1 83 ? 17.907 -8.483 -7.722 1.00 94.12 83 HIS A N 1
ATOM 669 C CA . HIS A 1 83 ? 17.514 -9.380 -8.814 1.00 94.12 83 HIS A CA 1
ATOM 670 C C . HIS A 1 83 ? 16.936 -8.627 -10.021 1.00 94.12 83 HIS A C 1
ATOM 672 O O . HIS A 1 83 ? 16.553 -9.254 -11.008 1.00 94.12 83 HIS A O 1
ATOM 678 N N . ILE A 1 84 ? 16.830 -7.297 -9.950 1.00 93.94 84 ILE A N 1
ATOM 679 C CA . ILE A 1 84 ? 16.296 -6.487 -11.042 1.00 93.94 84 ILE A CA 1
ATOM 680 C C . ILE A 1 84 ? 17.387 -6.300 -12.101 1.00 93.94 84 ILE A C 1
ATOM 682 O O . ILE A 1 84 ? 18.501 -5.860 -11.814 1.00 93.94 84 ILE A O 1
ATOM 686 N N . GLU A 1 85 ? 17.063 -6.641 -13.348 1.00 93.50 85 GLU A N 1
ATOM 687 C CA . GLU A 1 85 ? 17.980 -6.478 -14.474 1.00 93.50 85 GLU A CA 1
ATO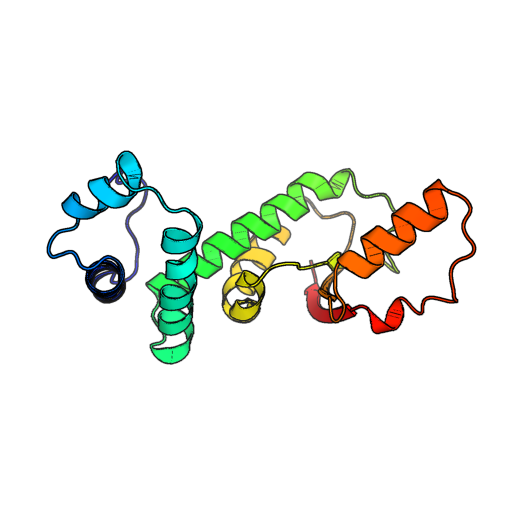M 688 C C . GLU A 1 85 ? 18.279 -5.000 -14.751 1.00 93.50 85 GLU A C 1
ATOM 690 O O . GLU A 1 85 ? 17.371 -4.172 -14.822 1.00 93.50 85 GLU A O 1
ATOM 695 N N . THR A 1 86 ? 19.546 -4.677 -15.019 1.00 88.88 86 THR A N 1
ATOM 696 C CA . THR A 1 86 ? 20.006 -3.292 -15.225 1.00 88.88 86 THR A CA 1
ATOM 697 C C . THR A 1 86 ? 19.331 -2.571 -16.387 1.00 88.88 86 THR A C 1
ATOM 699 O O . THR A 1 86 ? 19.164 -1.357 -16.338 1.00 88.88 86 THR A O 1
ATOM 702 N N . LYS A 1 87 ? 18.871 -3.311 -17.403 1.00 92.81 87 LYS A N 1
ATOM 703 C CA . LYS A 1 87 ? 18.111 -2.778 -18.547 1.00 92.81 87 LYS A CA 1
ATOM 704 C C . LYS A 1 87 ? 16.761 -2.155 -18.163 1.00 92.81 87 LYS A C 1
ATOM 706 O O . LYS A 1 87 ? 16.156 -1.478 -18.986 1.00 92.81 87 LYS A O 1
ATOM 711 N N . LEU A 1 88 ? 16.257 -2.443 -16.960 1.00 91.56 88 LEU A N 1
ATOM 712 C CA . LEU A 1 88 ? 15.013 -1.876 -16.434 1.00 91.56 88 LEU A CA 1
ATOM 713 C C . LEU A 1 88 ? 15.231 -0.522 -15.745 1.00 91.56 88 LEU A C 1
ATOM 715 O O . LEU A 1 88 ? 14.251 0.137 -15.398 1.00 91.56 88 LEU A O 1
ATOM 719 N N . TYR A 1 89 ? 16.486 -0.111 -15.549 1.00 90.19 89 TYR A N 1
ATOM 720 C CA . TYR A 1 89 ? 16.829 1.209 -15.040 1.00 90.19 89 TYR A CA 1
ATOM 721 C C . TYR A 1 89 ? 16.980 2.181 -16.207 1.00 90.19 89 TYR A C 1
ATOM 723 O O . TYR A 1 89 ? 17.781 1.956 -17.113 1.00 90.19 89 TYR A O 1
ATOM 731 N N . ASP A 1 90 ? 16.258 3.293 -16.158 1.00 89.50 90 ASP A N 1
ATOM 732 C CA . ASP A 1 90 ? 16.446 4.404 -17.087 1.00 89.50 90 ASP A CA 1
ATOM 733 C C . ASP A 1 90 ? 17.216 5.513 -16.370 1.00 89.50 90 ASP A C 1
ATOM 735 O O . ASP A 1 90 ? 16.693 6.151 -15.456 1.00 89.50 90 ASP A O 1
ATOM 739 N N . GLN A 1 91 ? 18.500 5.676 -16.703 1.00 89.00 91 GLN A N 1
ATOM 740 C CA . GLN A 1 91 ? 19.394 6.653 -16.060 1.00 89.00 91 GLN A CA 1
ATOM 741 C C . GLN A 1 91 ? 19.394 6.559 -14.518 1.00 89.00 91 GLN A C 1
ATOM 743 O O . GLN A 1 91 ? 19.395 7.564 -13.810 1.00 89.00 91 GLN A O 1
ATOM 748 N N . GLY A 1 92 ? 19.354 5.333 -13.982 1.00 89.69 92 GLY A N 1
ATOM 749 C CA . GLY A 1 92 ? 19.294 5.087 -12.535 1.00 89.69 92 GLY A CA 1
ATOM 750 C C . GLY A 1 92 ? 17.899 5.243 -11.914 1.00 89.69 92 GLY A C 1
ATOM 751 O O . GLY A 1 92 ? 17.782 5.187 -10.690 1.00 89.69 92 GLY A O 1
ATOM 752 N N . THR A 1 93 ? 16.853 5.405 -12.728 1.00 95.06 93 THR A N 1
ATOM 753 C CA . THR A 1 93 ? 15.448 5.428 -12.301 1.00 95.06 93 THR A CA 1
ATOM 754 C C . THR A 1 93 ? 14.793 4.075 -12.551 1.00 95.06 93 THR A C 1
ATOM 756 O O . THR A 1 93 ? 14.724 3.606 -13.687 1.00 95.06 93 THR A O 1
ATOM 759 N N . LEU A 1 94 ? 14.272 3.455 -11.495 1.00 96.06 94 LEU A N 1
ATOM 760 C CA . LEU A 1 94 ? 13.446 2.257 -11.580 1.00 96.06 94 LEU A CA 1
ATOM 761 C C . LEU A 1 94 ? 11.966 2.645 -11.613 1.00 96.06 94 LEU A C 1
ATOM 763 O O . LEU A 1 94 ? 11.453 3.251 -10.673 1.00 96.06 94 LEU A O 1
ATOM 767 N N . ARG A 1 95 ? 11.247 2.235 -12.659 1.00 95.00 95 ARG A N 1
ATOM 768 C CA . ARG A 1 95 ? 9.789 2.400 -12.721 1.00 95.00 95 ARG A CA 1
ATOM 769 C C . ARG A 1 95 ? 9.078 1.216 -12.067 1.00 95.00 95 ARG A C 1
ATOM 771 O O . ARG A 1 95 ? 9.277 0.070 -12.465 1.00 95.00 95 ARG A O 1
ATOM 778 N N . VAL A 1 96 ? 8.206 1.494 -11.101 1.00 95.75 96 VAL A N 1
ATOM 779 C CA . VAL A 1 96 ? 7.419 0.495 -10.363 1.00 95.75 96 VAL A CA 1
ATOM 780 C C . VAL A 1 96 ? 5.936 0.742 -10.599 1.00 95.75 96 VAL A C 1
ATOM 782 O O . VAL A 1 96 ? 5.415 1.808 -10.287 1.00 95.75 96 VAL A O 1
ATOM 785 N N . VAL A 1 97 ? 5.226 -0.252 -11.136 1.00 95.06 97 VAL A N 1
ATOM 786 C CA . VAL A 1 97 ? 3.783 -0.136 -11.383 1.00 95.06 97 VAL A CA 1
ATOM 787 C C . VAL A 1 97 ? 3.005 -0.434 -10.100 1.00 95.06 97 VAL A C 1
ATOM 789 O O . VAL A 1 97 ? 2.984 -1.562 -9.612 1.00 95.06 97 VAL A O 1
ATOM 792 N N . ALA A 1 98 ? 2.326 0.578 -9.571 1.00 95.69 98 ALA A N 1
ATOM 793 C CA . ALA A 1 98 ? 1.495 0.507 -8.380 1.00 95.69 98 ALA A CA 1
ATOM 794 C C . ALA A 1 98 ? 0.045 0.148 -8.742 1.00 95.69 98 ALA A C 1
ATOM 796 O O . ALA A 1 98 ? -0.734 0.983 -9.213 1.00 95.69 98 ALA A O 1
ATOM 797 N N . VAL A 1 99 ? -0.333 -1.112 -8.512 1.00 94.56 99 VAL A N 1
ATOM 798 C CA . VAL A 1 99 ? -1.678 -1.633 -8.806 1.00 94.56 99 VAL A CA 1
ATOM 799 C C . VAL A 1 99 ? -2.444 -1.907 -7.514 1.00 94.56 99 VAL A C 1
ATOM 801 O O . VAL A 1 99 ? -1.969 -2.618 -6.634 1.00 94.56 99 VAL A O 1
ATOM 804 N N . GLY A 1 100 ? -3.668 -1.383 -7.419 1.00 91.94 100 GLY A N 1
ATOM 805 C CA . GLY A 1 100 ? -4.591 -1.653 -6.313 1.00 91.94 100 GLY A CA 1
ATOM 806 C C . GLY A 1 100 ? -5.139 -0.387 -5.656 1.00 91.94 100 GLY A C 1
ATOM 807 O O . GLY A 1 100 ? -4.528 0.678 -5.684 1.00 91.94 100 GLY A O 1
ATOM 808 N N . SER A 1 101 ? -6.319 -0.492 -5.039 1.00 94.31 101 SER A N 1
ATOM 809 C CA . SER A 1 101 ? -7.008 0.663 -4.447 1.00 94.31 101 SER A CA 1
ATOM 810 C C . SER A 1 101 ? -6.302 1.250 -3.223 1.00 94.31 101 SER A C 1
ATOM 812 O O . SER A 1 101 ? -6.578 2.395 -2.876 1.00 94.31 101 SER A O 1
ATOM 814 N N . VAL A 1 102 ? -5.397 0.503 -2.580 1.00 96.25 102 VAL A N 1
ATOM 815 C CA . VAL A 1 102 ? -4.641 0.973 -1.406 1.00 96.25 102 VAL A CA 1
ATOM 816 C C . VAL A 1 102 ? -3.764 2.188 -1.734 1.00 96.25 102 VAL A C 1
ATOM 818 O O . VAL A 1 102 ? -3.655 3.102 -0.921 1.00 96.25 102 VAL A O 1
ATOM 821 N N . PHE A 1 103 ? -3.245 2.273 -2.965 1.00 96.50 103 PHE A N 1
ATOM 822 C CA . PHE A 1 103 ? -2.422 3.392 -3.432 1.00 96.50 103 PHE A CA 1
ATOM 823 C C . PHE A 1 103 ? -3.194 4.714 -3.559 1.00 96.50 103 PHE A C 1
ATOM 825 O O . PHE A 1 103 ? -2.583 5.769 -3.672 1.00 96.50 103 PHE A O 1
ATOM 832 N N . ARG A 1 104 ? -4.532 4.715 -3.444 1.00 95.50 104 ARG A N 1
ATOM 833 C CA . ARG A 1 104 ? -5.307 5.964 -3.298 1.00 95.50 104 ARG A CA 1
ATOM 834 C C . ARG A 1 104 ? -4.973 6.708 -1.999 1.00 95.50 104 ARG A C 1
ATOM 836 O O . ARG A 1 104 ? -5.170 7.915 -1.919 1.00 95.50 104 ARG A O 1
ATOM 843 N N . SER A 1 105 ? -4.434 6.003 -1.005 1.00 97.00 105 SER A N 1
ATOM 844 C CA . SER A 1 105 ? -3.921 6.567 0.247 1.00 97.00 105 SER A CA 1
ATOM 845 C C . SER A 1 105 ? -2.404 6.797 0.209 1.00 97.00 105 SER A C 1
ATOM 847 O O . SER A 1 105 ? -1.769 6.821 1.263 1.00 97.00 105 SER A O 1
ATOM 849 N N . TRP A 1 106 ? -1.805 6.973 -0.981 1.00 97.38 106 TRP A N 1
ATOM 850 C CA . TRP A 1 106 ? -0.349 7.082 -1.163 1.00 97.38 106 TRP A CA 1
ATOM 851 C C . TRP A 1 106 ? 0.320 8.091 -0.231 1.00 97.38 106 TRP A C 1
ATOM 853 O O . TRP A 1 106 ? 1.352 7.776 0.348 1.00 97.38 106 TRP A O 1
ATOM 863 N N . LYS A 1 107 ? -0.306 9.248 0.018 1.00 97.06 107 LYS A N 1
ATOM 864 C CA . LYS A 1 107 ? 0.226 10.261 0.946 1.00 97.06 107 LYS A CA 1
ATOM 865 C C . LYS A 1 107 ? 0.596 9.715 2.335 1.00 97.06 107 LYS A C 1
ATOM 867 O O . LYS A 1 107 ? 1.519 10.231 2.950 1.00 97.06 107 LYS A O 1
ATOM 872 N N . PHE A 1 108 ? -0.104 8.685 2.816 1.00 97.94 108 PHE A N 1
ATOM 873 C CA . PHE A 1 108 ? 0.157 8.053 4.113 1.00 97.94 108 PHE A CA 1
ATOM 874 C C . PHE A 1 108 ? 1.043 6.806 4.008 1.00 97.94 108 PHE A C 1
ATOM 876 O O . PHE A 1 108 ? 1.689 6.438 4.980 1.00 97.94 108 PHE A O 1
ATOM 883 N N . LEU A 1 109 ? 1.103 6.174 2.832 1.00 98.38 109 LEU A N 1
ATOM 884 C CA . LEU A 1 109 ? 2.022 5.067 2.547 1.00 98.38 109 LEU A CA 1
ATOM 885 C C . LEU A 1 109 ? 3.458 5.573 2.329 1.00 98.38 109 LEU A C 1
ATOM 887 O O . LEU A 1 109 ? 4.413 4.919 2.744 1.00 98.38 109 LEU A O 1
ATOM 891 N N . LYS A 1 110 ? 3.607 6.739 1.683 1.00 97.81 110 LYS A N 1
ATOM 892 C CA . LYS A 1 110 ? 4.887 7.301 1.231 1.00 97.81 110 LYS A CA 1
ATOM 893 C C . LYS A 1 110 ? 5.955 7.343 2.327 1.00 97.81 110 LYS A C 1
ATOM 895 O O . LYS A 1 110 ? 7.036 6.835 2.054 1.00 97.81 110 LYS A O 1
ATOM 900 N N . PRO A 1 111 ? 5.696 7.861 3.548 1.00 97.75 111 PRO A N 1
ATOM 901 C CA . PRO A 1 111 ? 6.741 7.953 4.566 1.00 97.75 111 PRO A CA 1
ATOM 902 C C . PRO A 1 111 ? 7.342 6.587 4.903 1.00 97.75 111 PRO A C 1
ATOM 904 O O . PRO A 1 111 ? 8.552 6.421 4.851 1.00 97.75 111 PRO A O 1
ATOM 907 N N . GLY A 1 112 ? 6.502 5.578 5.150 1.00 97.81 112 GLY A N 1
ATOM 908 C CA . GLY A 1 112 ? 6.992 4.234 5.448 1.00 97.81 112 GLY A CA 1
ATOM 909 C C . GLY A 1 112 ? 7.673 3.576 4.252 1.00 97.81 112 GLY A C 1
ATOM 910 O O . GLY A 1 112 ? 8.689 2.906 4.417 1.00 97.81 112 GLY A O 1
ATOM 911 N N . PHE A 1 113 ? 7.150 3.789 3.042 1.00 97.88 113 PHE A N 1
ATOM 912 C CA . PHE A 1 113 ? 7.762 3.267 1.821 1.00 97.88 113 PHE A CA 1
ATOM 913 C C . PHE A 1 113 ? 9.172 3.830 1.610 1.00 97.88 113 PHE A C 1
ATOM 915 O O . PHE A 1 113 ? 10.098 3.060 1.368 1.00 97.88 113 PHE A O 1
ATOM 922 N N . THR A 1 114 ? 9.351 5.145 1.755 1.00 96.94 114 THR A N 1
ATOM 923 C CA . THR A 1 114 ? 10.663 5.802 1.681 1.00 96.94 114 THR A CA 1
ATOM 924 C C . THR A 1 114 ? 11.586 5.320 2.800 1.00 96.94 114 THR A C 1
ATOM 926 O O . THR A 1 114 ? 12.710 4.922 2.504 1.00 96.94 114 THR A O 1
ATOM 929 N N . ASP A 1 115 ? 11.100 5.235 4.046 1.00 96.31 115 ASP A N 1
ATOM 930 C CA . ASP A 1 115 ? 11.874 4.712 5.184 1.00 96.31 115 ASP A CA 1
ATOM 931 C C . ASP A 1 115 ? 12.439 3.309 4.872 1.00 96.31 115 ASP A C 1
ATOM 933 O O . ASP A 1 115 ? 13.615 3.026 5.102 1.00 96.31 115 ASP A O 1
ATOM 937 N N . ALA A 1 116 ? 11.629 2.421 4.288 1.00 96.50 116 ALA A N 1
ATOM 938 C CA . ALA A 1 116 ? 12.062 1.074 3.919 1.00 96.50 116 ALA A CA 1
ATOM 939 C C . ALA A 1 116 ? 13.119 1.045 2.798 1.00 96.50 116 ALA A C 1
ATOM 941 O O . ALA A 1 116 ? 13.956 0.136 2.770 1.00 96.50 116 ALA A O 1
ATOM 942 N N . LEU A 1 117 ? 13.113 2.020 1.884 1.00 94.88 117 LEU A N 1
ATOM 943 C CA . LEU A 1 117 ? 14.105 2.134 0.807 1.00 94.88 117 LEU A CA 1
ATOM 944 C C . LEU A 1 117 ? 15.407 2.805 1.258 1.00 94.88 117 LEU A C 1
ATOM 946 O O . LEU A 1 117 ? 16.469 2.447 0.750 1.00 94.88 117 LEU A O 1
ATOM 950 N N . SER A 1 118 ? 15.374 3.652 2.281 1.00 91.88 118 SER A N 1
ATOM 951 C CA . SER A 1 118 ? 16.591 4.203 2.893 1.00 91.88 118 SER A CA 1
ATOM 952 C C . SER A 1 118 ? 17.244 3.251 3.908 1.00 91.88 118 SER A C 1
ATOM 954 O O . SER A 1 118 ? 18.437 3.354 4.182 1.00 91.88 118 SER A O 1
ATOM 956 N N . ASN A 1 119 ? 16.500 2.282 4.449 1.00 85.88 119 ASN A N 1
ATOM 957 C CA . ASN A 1 119 ? 17.002 1.367 5.478 1.00 85.88 119 ASN A CA 1
ATOM 958 C C . ASN A 1 119 ? 17.883 0.232 4.929 1.00 85.88 119 ASN A C 1
ATOM 960 O O . ASN A 1 119 ? 17.376 -0.817 4.538 1.00 85.88 119 ASN A O 1
ATOM 964 N N . GLY A 1 120 ? 19.208 0.391 4.985 1.00 81.81 120 GLY A N 1
ATOM 965 C CA . GLY A 1 120 ? 20.181 -0.683 4.748 1.00 81.81 120 GLY A CA 1
ATOM 966 C C . GLY A 1 120 ? 21.206 -0.349 3.665 1.00 81.81 120 GLY A C 1
ATOM 967 O O . GLY A 1 120 ? 21.536 0.811 3.449 1.00 81.81 120 GLY A O 1
ATOM 968 N N . ASN A 1 121 ? 21.719 -1.376 2.978 1.00 84.69 121 ASN A N 1
ATOM 969 C CA . ASN A 1 121 ? 22.724 -1.209 1.918 1.00 84.69 121 ASN A CA 1
ATOM 970 C C . ASN A 1 121 ? 22.175 -0.428 0.721 1.00 84.69 121 ASN A C 1
ATOM 972 O O . ASN A 1 121 ? 21.004 -0.589 0.386 1.00 84.69 121 ASN A O 1
ATOM 976 N N . ALA A 1 122 ? 23.031 0.337 0.043 1.00 88.06 122 ALA A N 1
ATOM 977 C CA . ALA A 1 122 ? 22.653 1.105 -1.141 1.00 88.06 122 ALA A CA 1
ATOM 978 C C . ALA A 1 122 ? 21.914 0.247 -2.186 1.00 88.06 122 ALA A C 1
ATOM 980 O O . ALA A 1 122 ? 22.284 -0.901 -2.449 1.00 88.06 122 ALA A O 1
ATOM 981 N N . LEU A 1 123 ? 20.859 0.819 -2.766 1.00 92.38 123 LEU A N 1
ATOM 982 C CA . LEU A 1 123 ? 20.092 0.205 -3.846 1.00 92.38 123 LEU A CA 1
ATOM 983 C C . LEU A 1 123 ? 20.839 0.360 -5.185 1.00 92.38 123 LEU A C 1
ATOM 985 O O . LEU A 1 123 ? 21.626 1.292 -5.347 1.00 92.38 123 LEU A O 1
ATOM 989 N N . PRO A 1 124 ? 20.593 -0.523 -6.172 1.00 92.06 124 PRO A N 1
ATOM 990 C CA . PRO A 1 124 ? 21.229 -0.440 -7.493 1.00 92.06 124 PRO A CA 1
ATOM 991 C C . PRO A 1 124 ? 20.672 0.689 -8.384 1.00 92.06 124 PRO A C 1
ATOM 993 O O . PRO A 1 124 ? 21.102 0.843 -9.525 1.00 92.06 124 PRO A O 1
ATOM 996 N N . PHE A 1 125 ? 19.709 1.460 -7.881 1.00 92.69 125 PHE A N 1
ATOM 997 C CA . PHE A 1 125 ? 19.065 2.596 -8.534 1.00 92.69 125 PHE A CA 1
ATOM 998 C C . PHE A 1 125 ? 18.976 3.760 -7.541 1.00 92.69 125 PHE A C 1
ATOM 1000 O O . PHE A 1 125 ? 18.959 3.541 -6.332 1.00 92.69 125 PHE A O 1
ATOM 1007 N N . HIS A 1 126 ? 18.905 4.984 -8.060 1.00 92.50 126 HIS A N 1
ATOM 1008 C CA . HIS A 1 126 ? 18.884 6.226 -7.273 1.00 92.50 126 HIS A CA 1
ATOM 1009 C C . HIS A 1 126 ? 17.493 6.847 -7.185 1.00 92.50 126 HIS A C 1
ATOM 1011 O O . HIS A 1 126 ? 17.250 7.727 -6.363 1.00 92.50 126 HIS A O 1
ATOM 1017 N N . LYS A 1 127 ? 16.576 6.429 -8.064 1.00 95.19 127 LYS A N 1
ATOM 1018 C CA . LYS A 1 127 ? 15.206 6.937 -8.099 1.00 95.19 127 LYS A CA 1
ATOM 1019 C C . LYS A 1 127 ? 14.212 5.818 -8.319 1.00 95.19 127 LYS A C 1
ATOM 1021 O O . LYS A 1 127 ? 14.474 4.884 -9.076 1.00 95.19 127 LYS A O 1
ATOM 1026 N N . VAL A 1 128 ? 13.048 5.951 -7.702 1.00 96.62 128 VAL A N 1
ATOM 1027 C CA . VAL A 1 128 ? 11.881 5.110 -7.955 1.00 96.62 128 VAL A CA 1
ATOM 1028 C C . VAL A 1 128 ? 10.758 5.985 -8.485 1.00 96.62 128 VAL A C 1
ATOM 1030 O O . VAL A 1 128 ? 10.286 6.884 -7.793 1.00 96.62 128 VAL A O 1
ATOM 1033 N N . GLU A 1 129 ? 10.308 5.705 -9.703 1.00 96.56 129 GLU A N 1
ATOM 1034 C CA . GLU A 1 129 ? 9.104 6.301 -10.275 1.00 96.56 129 GLU A CA 1
ATOM 1035 C C . GLU A 1 129 ? 7.930 5.341 -10.059 1.00 96.56 129 GLU A C 1
ATOM 1037 O O . GLU A 1 129 ? 7.879 4.264 -10.662 1.00 96.56 129 GLU A O 1
ATOM 1042 N N . LEU A 1 130 ? 6.972 5.710 -9.207 1.00 96.88 130 LEU A N 1
ATOM 1043 C CA . LEU A 1 130 ? 5.728 4.957 -9.086 1.00 96.88 130 LEU A CA 1
A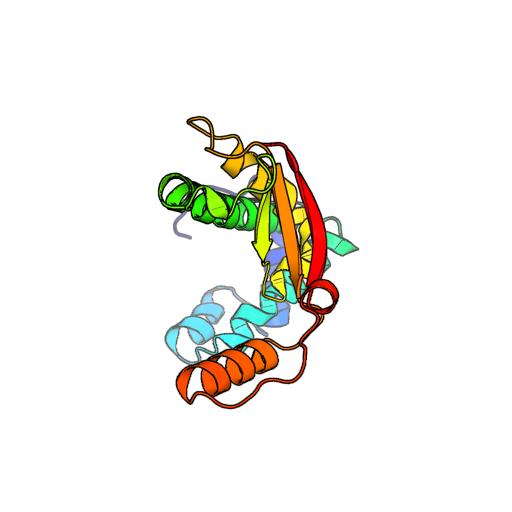TOM 1044 C C . LEU A 1 130 ? 4.797 5.333 -10.236 1.00 96.88 130 LEU A C 1
ATOM 1046 O O . LEU A 1 130 ? 4.392 6.484 -10.366 1.00 96.88 130 LEU A O 1
ATOM 1050 N N . ALA A 1 131 ? 4.395 4.347 -11.029 1.00 95.12 131 ALA A N 1
ATOM 1051 C CA . ALA A 1 131 ? 3.436 4.502 -12.114 1.00 95.12 131 ALA A CA 1
ATOM 1052 C C . ALA A 1 131 ? 2.078 3.896 -11.732 1.00 95.12 131 ALA A C 1
ATOM 1054 O O . ALA A 1 131 ? 2.007 2.777 -11.228 1.00 95.12 131 ALA A O 1
ATOM 1055 N N . GLN A 1 132 ? 0.986 4.600 -12.015 1.00 94.25 132 GLN A N 1
ATOM 1056 C CA . GLN A 1 132 ? -0.378 4.097 -11.880 1.00 94.25 132 GLN A CA 1
ATOM 1057 C C . GLN A 1 132 ? -0.966 3.811 -13.261 1.00 94.25 132 GLN A C 1
ATOM 1059 O O . GLN A 1 132 ? -0.860 4.632 -14.168 1.00 94.25 132 GLN A O 1
ATOM 1064 N N . LEU A 1 133 ? -1.602 2.651 -13.427 1.00 93.31 133 LEU A N 1
ATOM 1065 C CA . LEU A 1 133 ? -2.250 2.291 -14.687 1.00 93.31 133 LEU A CA 1
ATOM 1066 C C . LEU A 1 133 ? -3.494 3.157 -14.929 1.00 93.31 133 LEU A C 1
ATOM 1068 O O . LEU A 1 133 ? -4.376 3.237 -14.075 1.00 93.31 133 LEU A O 1
ATOM 1072 N N . THR A 1 134 ? -3.587 3.746 -16.119 1.00 91.81 134 THR A N 1
ATOM 1073 C CA . THR A 1 134 ? -4.789 4.442 -16.622 1.00 91.81 134 THR A CA 1
ATOM 1074 C C . THR A 1 134 ? -5.710 3.503 -17.394 1.00 91.81 134 THR A C 1
ATOM 1076 O O . THR A 1 134 ? -6.875 3.808 -17.635 1.00 91.81 134 THR A O 1
ATOM 1079 N N . SER A 1 135 ? -5.175 2.354 -17.802 1.00 89.50 135 SER A N 1
ATOM 1080 C CA . SER A 1 135 ? -5.848 1.353 -18.618 1.00 89.50 135 SER A CA 1
ATOM 1081 C C . SER A 1 135 ? -6.050 0.049 -17.851 1.00 89.50 135 SER A C 1
ATOM 1083 O O . SER A 1 135 ? -5.349 -0.249 -16.885 1.00 89.50 135 SER A O 1
ATOM 1085 N N . SER A 1 136 ? -7.005 -0.765 -18.302 1.00 90.25 136 SER A N 1
ATOM 1086 C CA . SER A 1 136 ? -7.240 -2.083 -17.710 1.00 90.25 136 SER A CA 1
ATOM 1087 C C . SER A 1 136 ? -6.056 -3.024 -17.950 1.00 90.25 136 SER A C 1
ATOM 1089 O O . SER A 1 136 ? -5.544 -3.120 -19.066 1.00 90.25 136 SER A O 1
ATOM 1091 N N . ALA A 1 137 ? -5.700 -3.815 -16.933 1.00 91.25 137 ALA A N 1
ATOM 1092 C CA . ALA A 1 137 ? -4.736 -4.911 -17.063 1.00 91.25 137 ALA A CA 1
ATOM 1093 C C . ALA A 1 137 ? -5.152 -5.951 -18.128 1.00 91.25 137 ALA A C 1
ATOM 1095 O O . ALA A 1 137 ? -4.303 -6.674 -18.649 1.00 91.25 137 ALA A O 1
ATOM 1096 N N . ALA A 1 138 ? -6.437 -5.984 -18.512 1.00 92.12 138 ALA A N 1
ATOM 1097 C CA . ALA A 1 138 ? -6.938 -6.803 -19.614 1.00 92.12 138 ALA A CA 1
ATOM 1098 C C . ALA A 1 138 ? -6.256 -6.485 -20.958 1.00 92.12 138 ALA A C 1
ATOM 1100 O O . ALA A 1 138 ? -6.071 -7.392 -21.765 1.00 92.12 138 ALA A O 1
ATOM 1101 N N . ILE A 1 139 ? -5.821 -5.237 -21.182 1.00 90.75 139 ILE A N 1
ATOM 1102 C CA . ILE A 1 139 ? -5.055 -4.869 -22.384 1.00 90.75 139 ILE A CA 1
ATOM 1103 C C . ILE A 1 139 ? -3.720 -5.619 -22.403 1.00 90.75 139 ILE A C 1
ATOM 1105 O O . ILE A 1 139 ? -3.353 -6.207 -23.417 1.00 90.75 139 ILE A O 1
ATOM 1109 N N . GLY A 1 140 ? -3.024 -5.668 -21.262 1.00 90.88 140 GLY A N 1
ATOM 1110 C CA . GLY A 1 140 ? -1.787 -6.435 -21.119 1.00 90.88 140 GLY A CA 1
ATOM 1111 C C . GLY A 1 140 ? -1.996 -7.929 -21.376 1.00 90.88 140 GLY A C 1
ATOM 1112 O O . GLY A 1 140 ? -1.197 -8.544 -22.079 1.00 90.88 140 GLY A O 1
ATOM 1113 N N . ALA A 1 141 ? -3.100 -8.498 -20.881 1.00 92.81 141 ALA A N 1
ATOM 1114 C CA . ALA A 1 141 ? -3.456 -9.895 -21.128 1.00 92.81 141 ALA A CA 1
ATOM 1115 C C . ALA A 1 141 ? -3.738 -10.179 -22.616 1.00 92.81 141 ALA A C 1
ATOM 1117 O O . ALA A 1 141 ? -3.244 -11.171 -23.151 1.00 92.81 141 ALA A O 1
ATOM 1118 N N . ALA A 1 142 ? -4.472 -9.297 -23.300 1.00 92.75 142 ALA A N 1
ATOM 1119 C CA . ALA A 1 142 ? -4.748 -9.420 -24.731 1.00 92.75 142 ALA A CA 1
ATOM 1120 C C . ALA A 1 142 ? -3.462 -9.330 -25.572 1.00 92.75 142 ALA A C 1
ATOM 1122 O O . ALA A 1 142 ? -3.249 -10.147 -26.465 1.00 92.75 142 ALA A O 1
ATOM 1123 N N . ILE A 1 143 ? -2.569 -8.390 -25.241 1.00 92.00 143 ILE A N 1
ATOM 1124 C CA . ILE A 1 143 ? -1.251 -8.247 -25.879 1.00 92.00 143 ILE A CA 1
ATOM 1125 C C . ILE A 1 143 ? -0.406 -9.502 -25.674 1.00 92.00 143 ILE A C 1
ATOM 1127 O O . ILE A 1 143 ? 0.211 -9.996 -26.618 1.00 92.00 143 ILE A O 1
ATOM 1131 N N . TRP A 1 144 ? -0.377 -10.027 -24.449 1.00 93.69 144 TRP A N 1
ATOM 1132 C CA . TRP A 1 144 ? 0.359 -11.247 -24.137 1.00 93.69 144 TRP A CA 1
ATOM 1133 C C . TRP A 1 144 ? -0.172 -12.447 -24.932 1.00 93.69 144 TRP A C 1
ATOM 1135 O O . TRP A 1 144 ? 0.619 -13.180 -25.525 1.00 93.69 144 TRP A O 1
ATOM 1145 N N . ALA A 1 145 ? -1.496 -12.609 -25.013 1.00 95.38 145 ALA A N 1
ATOM 1146 C CA . ALA A 1 145 ? -2.129 -13.681 -25.778 1.00 95.38 145 ALA A CA 1
ATOM 1147 C C . ALA A 1 145 ? -1.843 -13.568 -27.283 1.00 95.38 145 ALA A C 1
ATOM 1149 O O . ALA A 1 145 ? -1.475 -14.558 -27.909 1.00 95.38 145 ALA A O 1
ATOM 1150 N N . ALA A 1 146 ? -1.945 -12.367 -27.855 1.00 94.12 146 ALA A N 1
ATOM 1151 C CA . ALA A 1 146 ? -1.656 -12.142 -29.266 1.00 94.12 146 ALA A CA 1
ATOM 1152 C C . ALA A 1 146 ? -0.198 -12.473 -29.613 1.00 94.12 146 ALA A C 1
ATOM 1154 O O . ALA A 1 146 ? 0.045 -13.206 -30.565 1.00 94.12 146 ALA A O 1
ATOM 1155 N N . ARG A 1 147 ? 0.762 -12.022 -28.791 1.00 92.94 147 ARG A N 1
ATOM 1156 C CA . ARG A 1 147 ? 2.190 -12.350 -28.962 1.00 92.94 147 ARG A CA 1
ATOM 1157 C C . ARG A 1 147 ? 2.461 -13.847 -28.882 1.00 92.94 147 ARG A C 1
ATOM 1159 O O . ARG A 1 147 ? 3.306 -14.345 -29.606 1.00 92.94 147 ARG A O 1
ATOM 1166 N N . LYS A 1 148 ? 1.757 -14.560 -28.001 1.00 95.94 148 LYS A N 1
ATOM 1167 C CA . LYS A 1 148 ? 1.909 -16.011 -27.841 1.00 95.94 148 LYS A CA 1
ATOM 1168 C C . LYS A 1 148 ? 1.407 -16.804 -29.055 1.00 95.94 148 LYS A C 1
ATOM 1170 O O . LYS A 1 148 ? 1.852 -17.928 -29.258 1.00 95.94 148 LYS A O 1
ATOM 1175 N N . HIS A 1 149 ? 0.471 -16.242 -29.815 1.00 95.25 149 HIS A N 1
ATOM 1176 C CA . HIS A 1 149 ? -0.153 -16.879 -30.975 1.00 95.25 149 HIS A CA 1
ATOM 1177 C C . HIS A 1 149 ? 0.214 -16.200 -32.302 1.00 95.25 149 HIS A C 1
ATOM 1179 O O . HIS A 1 149 ? -0.491 -16.397 -33.289 1.00 95.25 149 HIS A O 1
ATOM 1185 N N . ASP A 1 150 ? 1.273 -15.383 -32.316 1.00 93.56 150 ASP A N 1
ATOM 1186 C CA . ASP A 1 150 ? 1.748 -14.638 -33.490 1.00 93.56 150 ASP A CA 1
ATOM 1187 C C . ASP A 1 150 ? 0.644 -13.825 -34.196 1.00 93.56 150 ASP A C 1
ATOM 1189 O O . ASP A 1 150 ? 0.664 -13.602 -35.408 1.00 93.56 150 ASP A O 1
ATOM 1193 N N . ILE A 1 151 ? -0.343 -13.357 -33.424 1.00 93.81 151 ILE A N 1
ATOM 1194 C CA . ILE A 1 151 ? -1.429 -12.518 -33.925 1.00 93.81 151 ILE A CA 1
ATOM 1195 C C . ILE A 1 151 ? -0.898 -11.085 -34.055 1.00 93.81 151 ILE A C 1
ATOM 1197 O O . ILE A 1 151 ? -0.389 -10.536 -33.069 1.00 93.81 151 ILE A O 1
ATOM 1201 N N . PRO A 1 152 ? -1.048 -10.437 -35.227 1.00 90.31 152 PRO A N 1
ATOM 1202 C CA . PRO A 1 152 ? -0.646 -9.052 -35.412 1.00 90.31 152 PRO A CA 1
ATOM 1203 C C . PRO A 1 152 ? -1.361 -8.145 -34.412 1.00 90.31 152 PRO A C 1
ATOM 1205 O O . PRO A 1 152 ? -2.591 -8.112 -34.344 1.00 90.31 152 PRO A O 1
ATOM 1208 N N . LEU A 1 153 ? -0.585 -7.395 -33.636 1.00 84.94 153 LEU A N 1
ATOM 1209 C CA . LEU A 1 153 ? -1.123 -6.404 -32.718 1.00 84.94 153 LEU A CA 1
ATOM 1210 C C . LEU A 1 153 ? -1.254 -5.046 -33.416 1.00 84.94 153 LEU A C 1
ATOM 1212 O O . LEU A 1 153 ? -0.343 -4.658 -34.151 1.00 84.94 153 LEU A O 1
ATOM 1216 N N . PRO A 1 154 ? -2.336 -4.284 -33.161 1.00 81.88 154 PRO A N 1
ATOM 1217 C CA . PRO A 1 154 ? -2.356 -2.872 -33.519 1.00 81.88 154 PRO A CA 1
ATOM 1218 C C . PRO A 1 154 ? -1.220 -2.146 -32.786 1.00 81.88 154 PRO A C 1
ATOM 1220 O O . PRO A 1 154 ? -0.755 -2.606 -31.742 1.00 81.88 154 PRO A O 1
ATOM 1223 N N . ASN A 1 155 ? -0.771 -1.006 -33.314 1.00 80.69 155 ASN A N 1
ATOM 1224 C CA . ASN A 1 155 ? 0.285 -0.227 -32.671 1.00 80.69 155 ASN A CA 1
ATOM 1225 C C . ASN A 1 155 ? -0.203 0.283 -31.301 1.00 80.69 155 ASN A C 1
ATOM 1227 O O . ASN A 1 155 ? -1.003 1.217 -31.230 1.00 80.69 155 ASN A O 1
ATOM 1231 N N . VAL A 1 156 ? 0.225 -0.374 -30.217 1.00 81.06 156 VAL A N 1
ATOM 1232 C CA . VAL A 1 156 ? -0.153 -0.008 -28.848 1.00 81.06 156 VAL A CA 1
ATOM 1233 C C . VAL A 1 156 ? 0.832 1.023 -28.324 1.00 81.06 156 VAL A C 1
ATOM 1235 O O . VAL A 1 156 ? 2.005 0.735 -28.094 1.00 81.06 156 VAL A O 1
ATOM 1238 N N . ASP A 1 157 ? 0.325 2.223 -28.081 1.00 85.31 157 ASP A N 1
ATOM 1239 C CA . ASP A 1 157 ? 1.069 3.295 -27.440 1.00 85.31 157 ASP A CA 1
ATOM 1240 C C . ASP A 1 157 ? 1.065 3.114 -25.912 1.00 85.31 157 ASP A C 1
ATOM 1242 O O . ASP A 1 157 ? 0.158 3.566 -25.209 1.00 85.31 157 ASP A O 1
ATOM 1246 N N . PHE A 1 158 ? 2.086 2.427 -25.391 1.00 83.94 158 PHE A N 1
ATOM 1247 C CA . PHE A 1 158 ? 2.217 2.143 -23.957 1.00 83.94 158 PHE A CA 1
ATOM 1248 C C . PHE A 1 158 ? 2.377 3.398 -23.092 1.00 83.94 158 PHE A C 1
ATOM 1250 O O . PHE A 1 158 ? 2.082 3.336 -21.898 1.00 83.94 158 PHE A O 1
ATOM 1257 N N . THR A 1 159 ? 2.788 4.533 -23.669 1.00 84.31 159 THR A N 1
ATOM 1258 C CA . THR A 1 159 ? 2.932 5.793 -22.918 1.00 84.31 159 THR A CA 1
ATOM 1259 C C . THR A 1 159 ? 1.592 6.309 -22.397 1.00 84.31 159 THR A C 1
ATOM 1261 O O . THR A 1 159 ? 1.543 7.014 -21.395 1.00 84.31 159 THR A O 1
ATOM 1264 N N . LYS A 1 160 ? 0.484 5.892 -23.021 1.00 87.06 160 LYS A N 1
ATOM 1265 C CA . LYS A 1 160 ? -0.880 6.246 -22.609 1.00 87.06 160 LYS A CA 1
ATOM 1266 C C . LYS A 1 160 ? -1.470 5.302 -21.565 1.00 87.06 160 LYS A C 1
ATOM 1268 O O . LYS A 1 160 ? -2.548 5.585 -21.046 1.00 87.06 160 LYS A O 1
ATOM 1273 N N . CYS A 1 161 ? -0.807 4.184 -21.262 1.00 88.56 161 CYS A N 1
ATOM 1274 C CA . CYS A 1 161 ? -1.336 3.145 -20.373 1.00 88.56 161 CYS A CA 1
ATOM 1275 C C . CYS A 1 161 ? -1.041 3.386 -18.886 1.00 88.56 161 CYS A C 1
ATOM 1277 O O . CYS A 1 161 ? -1.557 2.647 -18.040 1.00 88.56 161 CYS A O 1
ATOM 1279 N N . PHE A 1 162 ? -0.236 4.396 -18.557 1.00 92.06 162 PHE A N 1
ATOM 1280 C CA . PHE A 1 162 ? 0.095 4.746 -17.184 1.00 92.06 162 PHE A CA 1
ATOM 1281 C C . PHE A 1 162 ? 0.355 6.245 -17.020 1.00 92.06 162 PHE A C 1
ATOM 1283 O O . PHE A 1 162 ? 0.616 6.961 -17.981 1.00 92.06 162 PHE A O 1
ATOM 1290 N N . THR A 1 163 ? 0.297 6.705 -15.776 1.00 94.12 163 THR A N 1
ATOM 1291 C CA . THR A 1 163 ? 0.694 8.049 -15.343 1.00 94.12 163 THR A CA 1
ATOM 1292 C C . THR A 1 163 ? 1.610 7.935 -14.138 1.00 94.12 163 THR A C 1
ATOM 1294 O O . THR A 1 163 ? 1.451 7.023 -13.326 1.00 94.12 163 THR A O 1
ATOM 1297 N N . THR A 1 164 ? 2.538 8.869 -13.975 1.00 95.25 164 THR A N 1
ATOM 1298 C CA . THR A 1 164 ? 3.383 8.930 -12.779 1.00 95.25 164 THR A CA 1
ATOM 1299 C C . THR A 1 164 ? 2.549 9.353 -11.568 1.00 95.25 164 THR A C 1
ATOM 1301 O O . THR A 1 164 ? 1.901 10.397 -11.585 1.00 95.25 164 THR A O 1
ATOM 1304 N N . LEU A 1 165 ? 2.541 8.516 -10.531 1.00 95.12 165 LEU A N 1
ATOM 1305 C CA . LEU A 1 165 ? 1.917 8.785 -9.236 1.00 95.12 165 LEU A CA 1
ATOM 1306 C C . LEU A 1 165 ? 2.835 9.641 -8.356 1.00 95.12 165 LEU A C 1
ATOM 1308 O O . LEU A 1 165 ? 2.366 10.579 -7.719 1.00 95.12 165 LEU A O 1
ATOM 1312 N N . ASP A 1 166 ? 4.119 9.289 -8.295 1.00 96.69 166 ASP A N 1
ATOM 1313 C CA . ASP A 1 166 ? 5.136 9.985 -7.505 1.00 96.69 166 ASP A CA 1
ATOM 1314 C C . ASP A 1 166 ? 6.542 9.550 -7.942 1.00 96.69 166 ASP A C 1
ATOM 1316 O O . ASP A 1 166 ? 6.711 8.460 -8.498 1.00 96.69 166 ASP A O 1
ATOM 1320 N N . THR A 1 167 ? 7.544 10.365 -7.624 1.00 96.25 167 THR A N 1
ATOM 1321 C CA . THR A 1 167 ? 8.962 10.041 -7.817 1.00 96.25 167 THR A CA 1
ATOM 1322 C C . THR A 1 167 ? 9.694 10.207 -6.491 1.00 96.25 167 THR A C 1
ATOM 1324 O O . THR A 1 167 ? 9.534 11.215 -5.803 1.00 96.25 167 THR A O 1
ATOM 1327 N N . ILE A 1 168 ? 10.480 9.200 -6.119 1.00 95.06 168 ILE A N 1
ATOM 1328 C CA . ILE A 1 168 ? 11.183 9.120 -4.837 1.00 95.06 168 ILE A CA 1
ATOM 1329 C C . ILE A 1 168 ? 12.675 8.978 -5.111 1.00 95.06 168 ILE A C 1
ATOM 1331 O O . ILE A 1 168 ? 13.074 8.060 -5.827 1.00 95.06 168 ILE A O 1
ATOM 1335 N N . ASP A 1 169 ? 13.484 9.853 -4.526 1.00 92.50 169 ASP A N 1
ATOM 1336 C CA . ASP A 1 169 ? 14.937 9.690 -4.488 1.00 92.50 169 ASP A CA 1
ATOM 1337 C C . ASP A 1 169 ? 15.312 8.716 -3.355 1.00 92.50 169 ASP A C 1
ATOM 1339 O O . ASP A 1 169 ? 14.735 8.788 -2.262 1.00 92.50 169 ASP A O 1
ATOM 1343 N N . VAL A 1 170 ? 16.228 7.782 -3.630 1.00 86.81 170 VAL A N 1
ATOM 1344 C CA . VAL A 1 170 ? 16.629 6.690 -2.720 1.00 86.81 170 VAL A CA 1
ATOM 1345 C C . VAL A 1 170 ? 18.134 6.581 -2.532 1.00 86.81 170 VAL A C 1
ATOM 1347 O O . VAL A 1 170 ? 18.888 6.897 -3.480 1.00 86.81 170 VAL A O 1
#